Protein AF-A0A9D5WXV2-F1 (afdb_monomer)

Secondary structure (DSSP, 8-state):
----EEEHHHHHHHHHHHHHHHHS-HHHHHHHHHHHHHHH---GGGTPPTT----HHHHHHHHHTTSSEEE-HHHHHHHHHHHHHHHHHHHHHHHHHHHHTTSS--HHHHHHHHHTT-

Radius of gyration: 20.58 Å; Cα contacts (8 Å, |Δi|>4): 88; chains: 1; bounding box: 57×35×45 Å

Sequence (118 aa):
MGRNKFSESEIKAIAKLLRLKNAGNRYRQKLVRHDLRVNYEFNISDFNQPGKAFGEEELHEAIRRGAIVILDEQTIADMKAKRARDKERDKARQDAEAIAGGEATDWRKAMEEWEAQS

Solvent-accessible surface area (backbone atoms only — not comparable to full-atom values): 6666 Å² total; per-residue (Å²): 122,67,66,43,73,41,24,66,69,55,49,56,52,50,35,54,45,29,48,50,31,71,77,37,56,77,67,50,31,52,51,43,54,47,49,34,37,72,78,66,41,38,54,66,78,68,75,47,56,89,98,55,82,75,37,42,70,50,50,54,50,33,37,76,72,59,70,34,43,77,48,57,62,64,64,46,51,54,52,50,53,49,50,51,53,53,50,52,52,54,48,53,49,50,54,51,50,29,35,74,70,68,78,36,81,57,62,67,60,57,49,52,57,52,62,74,71,106

Mean predicted aligned error: 7.06 Å

Organism: NCBI:txid28133

pLDDT: mean 90.41, std 7.94, range [54.94, 97.69]

Foldseek 3Di:
DWDQEEAPVVLVVLQVLLVQLVVDDPVSVVVSQVCCCPVPVDHCVQQDDPPDRDHNVSSVVCVVVVSHHHDHPVVVVVVVVVVVVVVVVVVVVVQVVCCVVVVDPPVVVVVVVVVVVD

Structure (mmCIF, N/CA/C/O backbone):
data_AF-A0A9D5WXV2-F1
#
_entry.id   AF-A0A9D5WXV2-F1
#
loop_
_atom_site.group_PDB
_atom_site.id
_atom_site.type_symbol
_atom_site.label_atom_id
_atom_site.label_alt_id
_atom_site.label_comp_id
_atom_site.label_asym_id
_atom_site.label_entity_id
_atom_site.label_seq_id
_atom_site.pdbx_PDB_ins_code
_atom_site.Cartn_x
_atom_site.Cartn_y
_atom_site.Cartn_z
_atom_site.occupancy
_atom_site.B_iso_or_equiv
_atom_site.auth_seq_id
_atom_site.auth_comp_id
_atom_site.auth_asym_id
_atom_site.auth_atom_id
_atom_site.pdbx_PDB_model_num
ATOM 1 N N . MET A 1 1 ? -8.971 -5.007 -8.606 1.00 63.34 1 MET A N 1
ATOM 2 C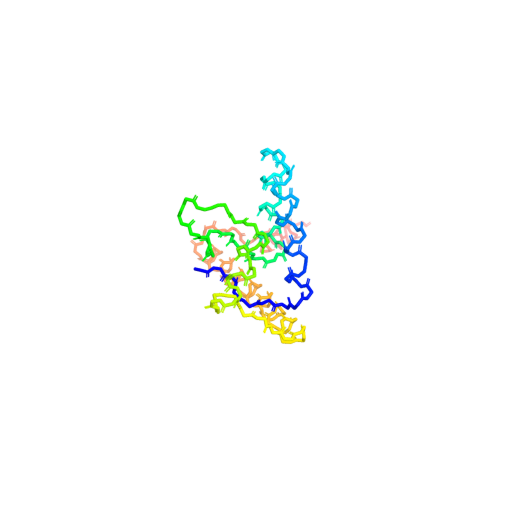 CA . MET A 1 1 ? -8.848 -5.040 -7.138 1.00 63.34 1 MET A CA 1
ATOM 3 C C . MET A 1 1 ? -7.390 -5.333 -6.824 1.00 63.34 1 MET A C 1
ATOM 5 O O . MET A 1 1 ? -6.851 -6.274 -7.397 1.00 63.34 1 MET A O 1
ATOM 9 N N . GLY A 1 2 ? -6.731 -4.466 -6.060 1.00 76.56 2 GLY A N 1
ATOM 10 C CA . GLY A 1 2 ? -5.335 -4.596 -5.658 1.00 76.56 2 GLY A CA 1
ATOM 11 C C . GLY A 1 2 ? -5.102 -5.744 -4.678 1.00 76.56 2 GLY A C 1
ATOM 12 O O . GLY A 1 2 ? -5.927 -6.647 -4.524 1.00 76.56 2 GLY A O 1
ATOM 13 N N . ARG A 1 3 ? -3.947 -5.722 -4.011 1.00 91.25 3 ARG A N 1
ATOM 14 C CA . ARG A 1 3 ? -3.568 -6.735 -3.026 1.00 91.25 3 ARG A CA 1
ATOM 15 C C . ARG A 1 3 ? -4.596 -6.776 -1.890 1.00 91.25 3 ARG A C 1
ATOM 17 O O . ARG A 1 3 ? -4.896 -5.749 -1.294 1.00 91.25 3 ARG A O 1
ATOM 24 N N . ASN A 1 4 ? -5.111 -7.967 -1.579 1.00 95.56 4 ASN A N 1
ATOM 25 C CA . ASN A 1 4 ? -6.109 -8.179 -0.522 1.00 95.56 4 ASN A CA 1
ATOM 26 C C . ASN A 1 4 ? -5.644 -9.112 0.610 1.00 95.56 4 ASN A C 1
ATOM 28 O O . ASN A 1 4 ? -6.411 -9.382 1.530 1.00 95.56 4 ASN A O 1
ATOM 32 N N . LYS A 1 5 ? -4.405 -9.609 0.537 1.00 96.62 5 LYS A N 1
ATOM 33 C CA . LYS A 1 5 ? -3.788 -10.499 1.528 1.00 96.62 5 LYS A CA 1
ATOM 34 C C . LYS A 1 5 ? -2.632 -9.785 2.208 1.00 96.62 5 LYS A C 1
ATOM 36 O O . LYS A 1 5 ? -1.692 -9.376 1.520 1.00 96.62 5 LYS A O 1
ATOM 41 N N . PHE A 1 6 ? -2.693 -9.670 3.526 1.00 97.31 6 PHE A N 1
ATOM 42 C CA . PHE A 1 6 ? -1.719 -8.935 4.333 1.00 97.31 6 PHE A CA 1
ATOM 43 C C . PHE A 1 6 ? -1.331 -9.737 5.560 1.00 97.31 6 PHE A C 1
ATOM 45 O O . PHE A 1 6 ? -2.066 -10.634 5.964 1.00 97.31 6 PHE A O 1
ATOM 52 N N . SER A 1 7 ? -0.196 -9.404 6.156 1.00 97.69 7 SER A N 1
ATOM 53 C CA . SER A 1 7 ? 0.137 -9.925 7.474 1.00 97.69 7 SER A CA 1
ATOM 54 C C . SER A 1 7 ? -0.414 -9.035 8.584 1.00 97.69 7 SER A C 1
ATOM 56 O O . SER A 1 7 ? -0.797 -7.883 8.362 1.00 97.69 7 SER A O 1
ATOM 58 N N . GLU A 1 8 ? -0.452 -9.562 9.805 1.00 97.12 8 GLU A N 1
ATOM 59 C CA . GLU A 1 8 ? -0.913 -8.817 10.978 1.00 97.12 8 GLU A CA 1
ATOM 60 C C . GLU A 1 8 ? -0.060 -7.558 11.223 1.00 97.12 8 GLU A C 1
ATOM 62 O O . GLU A 1 8 ? -0.587 -6.495 11.566 1.00 97.12 8 GLU A O 1
ATOM 67 N N . SER A 1 9 ? 1.260 -7.638 11.013 1.00 97.19 9 SER A N 1
ATOM 68 C CA . SER A 1 9 ? 2.146 -6.475 11.139 1.00 97.19 9 S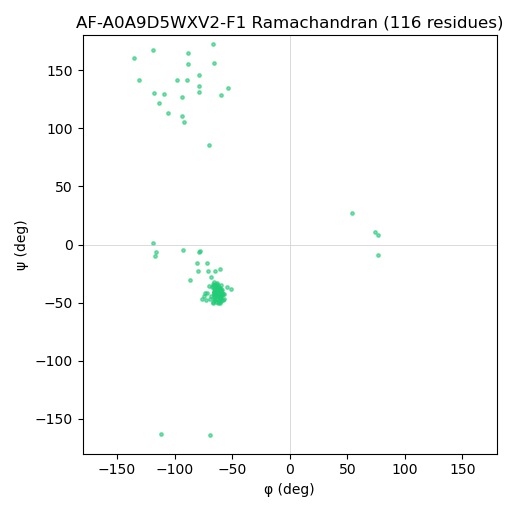ER A CA 1
ATOM 69 C C . SER A 1 9 ? 1.855 -5.402 10.085 1.00 97.19 9 SER A C 1
ATOM 71 O O . SER A 1 9 ? 1.796 -4.213 10.419 1.00 97.19 9 SER A O 1
ATOM 73 N N . GLU A 1 10 ? 1.590 -5.799 8.838 1.00 97.00 10 GLU A N 1
ATOM 74 C CA . GLU A 1 10 ? 1.196 -4.871 7.777 1.00 97.00 10 GLU A CA 1
ATOM 75 C C . GLU A 1 10 ? -0.148 -4.205 8.088 1.00 97.00 10 GLU A C 1
ATOM 77 O O . GLU A 1 10 ? -0.261 -2.987 7.951 1.00 97.00 10 GLU A O 1
ATOM 82 N N . ILE A 1 11 ? -1.144 -4.953 8.575 1.00 97.69 11 ILE A N 1
ATOM 83 C CA . ILE A 1 11 ? -2.439 -4.385 8.981 1.00 97.69 11 ILE A CA 1
ATOM 84 C C . ILE A 1 11 ? -2.263 -3.329 10.075 1.00 97.69 11 ILE A C 1
ATOM 86 O O . ILE A 1 11 ? -2.826 -2.238 9.964 1.00 97.69 11 ILE A O 1
ATOM 90 N N . LYS A 1 12 ? -1.426 -3.586 11.087 1.00 97.62 12 LYS A N 1
ATOM 91 C CA . LYS A 1 12 ? -1.119 -2.604 12.143 1.00 97.62 12 LYS A CA 1
ATOM 92 C C . LYS A 1 12 ? -0.466 -1.336 11.585 1.00 97.62 12 LYS A C 1
ATOM 94 O O . LYS A 1 12 ? -0.810 -0.224 11.998 1.00 97.62 12 LYS A O 1
ATOM 99 N N . ALA A 1 13 ? 0.454 -1.476 10.632 1.00 97.69 13 ALA A N 1
ATOM 100 C CA . ALA A 1 13 ? 1.101 -0.334 9.990 1.00 97.69 13 ALA A CA 1
ATOM 101 C C . ALA A 1 13 ? 0.120 0.472 9.118 1.00 97.69 13 ALA A C 1
ATOM 103 O O . ALA A 1 13 ? 0.072 1.703 9.212 1.00 97.69 13 ALA A O 1
ATOM 104 N N . ILE A 1 14 ? -0.714 -0.212 8.329 1.00 97.19 14 ILE A N 1
ATOM 105 C CA . ILE A 1 14 ? -1.770 0.389 7.505 1.00 97.19 14 ILE A CA 1
ATOM 106 C C . ILE A 1 14 ? -2.773 1.137 8.393 1.00 97.19 14 ILE A C 1
ATOM 108 O O . ILE A 1 14 ? -3.104 2.285 8.098 1.00 97.19 14 ILE A O 1
ATOM 112 N N . ALA A 1 15 ? -3.205 0.549 9.510 1.00 97.44 15 ALA A N 1
ATOM 113 C CA . ALA A 1 15 ? -4.101 1.191 10.471 1.00 97.44 15 ALA A CA 1
ATOM 114 C C . ALA A 1 15 ? -3.520 2.515 10.999 1.00 97.44 15 ALA A C 1
ATOM 116 O O . ALA A 1 15 ? -4.186 3.556 10.970 1.00 97.44 15 ALA A O 1
ATOM 117 N N . LYS A 1 16 ? -2.236 2.519 11.388 1.00 96.94 16 LYS A N 1
ATOM 118 C CA . LYS A 1 16 ? -1.530 3.734 11.827 1.00 96.94 16 LYS A CA 1
ATOM 119 C C . LYS A 1 16 ? -1.489 4.801 10.730 1.00 96.94 16 LYS A C 1
ATOM 121 O O . LYS A 1 16 ? -1.750 5.973 11.007 1.00 96.94 16 LYS A O 1
ATOM 126 N N . LEU A 1 17 ? -1.205 4.411 9.489 1.00 96.69 17 LEU A N 1
ATOM 127 C CA . LEU A 1 17 ? -1.229 5.324 8.347 1.00 96.69 17 LEU A CA 1
ATOM 128 C C . LEU A 1 17 ? -2.633 5.897 8.118 1.00 96.69 17 LEU A C 1
ATOM 130 O O . LEU A 1 17 ? -2.781 7.104 7.948 1.00 96.69 17 LEU A O 1
ATOM 134 N N . LEU A 1 18 ? -3.688 5.085 8.189 1.00 96.31 18 LEU A N 1
ATOM 135 C CA . LEU A 1 18 ? -5.065 5.556 8.008 1.00 96.31 18 LEU A CA 1
ATOM 136 C C . LEU A 1 18 ? -5.498 6.560 9.087 1.00 96.31 18 LEU A C 1
ATOM 138 O O . LEU A 1 18 ? -6.167 7.544 8.755 1.00 96.31 18 LEU A O 1
ATOM 142 N N . ARG A 1 19 ? -5.055 6.385 10.340 1.00 95.25 19 ARG A N 1
ATOM 143 C CA . ARG A 1 19 ? -5.228 7.392 11.405 1.00 95.25 19 ARG A CA 1
ATOM 144 C C . ARG A 1 19 ? -4.549 8.715 11.044 1.00 95.25 19 ARG A C 1
ATOM 146 O O . ARG A 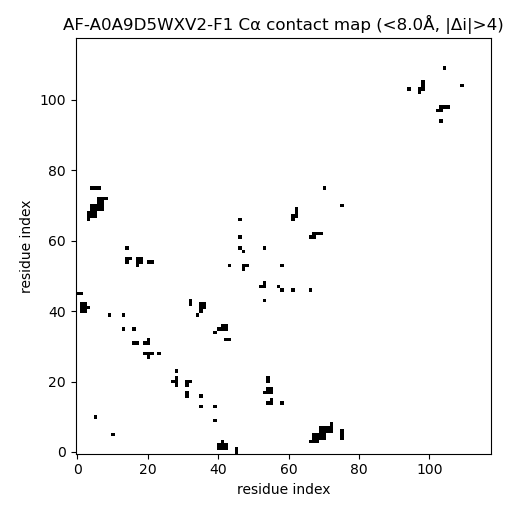1 19 ? -5.184 9.768 11.092 1.00 95.25 19 ARG A O 1
ATOM 153 N N . LEU A 1 20 ? -3.286 8.663 10.609 1.00 94.75 20 LEU A N 1
ATOM 154 C CA . LEU A 1 20 ? -2.529 9.848 10.180 1.00 94.75 20 LEU A CA 1
ATOM 155 C C . LEU A 1 20 ? -3.171 10.538 8.971 1.00 94.75 20 LEU A C 1
ATOM 157 O O . LEU A 1 20 ? -3.210 11.767 8.909 1.00 94.75 20 LEU A O 1
ATOM 161 N N . LYS A 1 21 ? -3.724 9.760 8.033 1.00 94.62 21 LYS A N 1
ATOM 162 C CA . LYS A 1 21 ? -4.493 10.272 6.895 1.00 94.62 21 LYS A CA 1
ATOM 163 C C . LYS A 1 21 ? -5.677 11.109 7.377 1.00 94.62 21 LYS A C 1
ATOM 165 O O . LYS A 1 21 ? -5.897 12.195 6.857 1.00 94.62 21 LYS A O 1
ATOM 170 N N . ASN A 1 22 ? -6.441 10.601 8.344 1.00 91.44 22 ASN A N 1
ATOM 171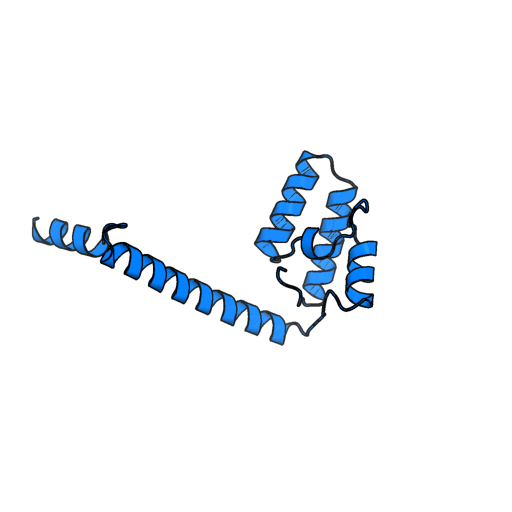 C CA . ASN A 1 22 ? -7.642 11.271 8.845 1.00 91.44 22 ASN A CA 1
ATOM 172 C C . ASN A 1 22 ? -7.321 12.536 9.649 1.00 91.44 22 ASN A C 1
ATOM 174 O O . ASN A 1 22 ? -8.047 13.516 9.534 1.00 91.44 22 ASN A O 1
ATOM 178 N N . ALA A 1 23 ? -6.222 12.540 10.407 1.00 92.38 23 ALA A N 1
ATOM 179 C CA . ALA A 1 23 ? -5.784 13.704 11.182 1.00 92.38 23 ALA A CA 1
ATOM 180 C C . ALA A 1 23 ? -5.026 14.760 10.347 1.00 92.38 23 ALA A C 1
ATOM 182 O O . ALA A 1 23 ? -4.794 15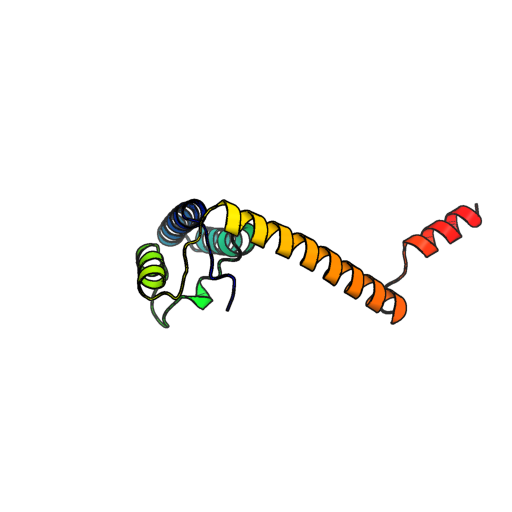.879 10.802 1.00 92.38 23 ALA A O 1
ATOM 183 N N . GLY A 1 24 ? -4.570 14.403 9.144 1.00 91.81 24 GLY A N 1
ATOM 184 C CA . GLY A 1 24 ? -3.721 15.244 8.307 1.00 91.81 24 GLY A CA 1
ATOM 185 C C . GLY A 1 24 ? -4.482 16.194 7.378 1.00 91.81 24 GLY A C 1
ATOM 186 O O . GLY A 1 24 ? -5.597 15.924 6.930 1.00 91.81 24 GLY A O 1
ATOM 187 N N . ASN A 1 25 ? -3.811 17.284 6.996 1.00 94.94 25 ASN A N 1
ATOM 188 C CA . ASN A 1 25 ? -4.269 18.177 5.931 1.00 94.94 25 ASN A CA 1
ATOM 189 C C . ASN A 1 25 ? -4.240 17.490 4.548 1.00 94.94 25 ASN A C 1
ATOM 191 O O . ASN A 1 25 ? -3.704 16.392 4.377 1.00 94.94 25 ASN A O 1
ATOM 195 N N . ARG A 1 26 ? -4.777 18.160 3.521 1.00 94.44 26 ARG A N 1
ATOM 196 C CA . ARG A 1 26 ? -4.884 17.600 2.161 1.00 94.44 26 ARG A CA 1
ATOM 197 C C . ARG A 1 26 ? -3.549 17.107 1.591 1.00 94.44 26 ARG A C 1
ATOM 199 O O . ARG A 1 26 ? -3.534 16.097 0.892 1.00 94.44 26 ARG A O 1
ATOM 206 N N . TYR A 1 27 ? -2.447 17.798 1.875 1.00 95.19 27 TYR A N 1
ATOM 207 C CA . TYR A 1 27 ? -1.116 17.388 1.431 1.00 95.19 27 TYR A CA 1
ATOM 208 C C . TYR A 1 27 ? -0.675 16.088 2.114 1.00 95.19 27 TYR A C 1
ATOM 210 O O . TYR A 1 27 ? -0.358 15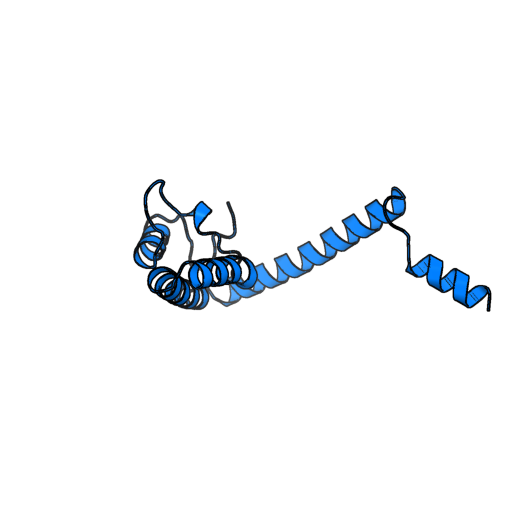.114 1.433 1.00 95.19 27 TYR A O 1
ATOM 218 N N . ARG A 1 28 ? -0.771 16.018 3.448 1.00 93.56 28 ARG A N 1
ATOM 219 C CA . ARG A 1 28 ? -0.468 14.799 4.217 1.00 93.56 28 ARG A CA 1
ATOM 220 C C . ARG A 1 28 ? -1.337 13.619 3.789 1.00 93.56 28 ARG A C 1
ATOM 222 O O . ARG A 1 28 ? -0.836 12.513 3.648 1.00 93.56 28 ARG A O 1
ATOM 229 N N . GLN A 1 29 ? -2.616 13.852 3.495 1.00 94.31 29 GLN A N 1
ATOM 230 C CA . GLN A 1 29 ? -3.504 12.818 2.959 1.00 94.31 29 GLN A CA 1
ATOM 231 C C . GLN A 1 29 ? -3.006 12.242 1.629 1.00 94.31 29 GLN A C 1
ATOM 233 O O . GLN A 1 29 ? -3.120 11.036 1.415 1.00 94.31 29 GLN A O 1
ATOM 238 N N . LYS A 1 30 ? -2.479 13.082 0.725 1.00 95.12 30 LYS A N 1
ATOM 239 C CA . LYS A 1 30 ? -1.911 12.623 -0.552 1.00 95.12 30 LYS A CA 1
ATOM 240 C C . LYS A 1 30 ? -0.661 11.772 -0.324 1.00 95.12 30 LYS A C 1
ATOM 242 O O . LYS A 1 30 ? -0.578 10.701 -0.916 1.00 95.12 30 LYS A O 1
ATOM 247 N N . LEU A 1 31 ? 0.242 12.211 0.556 1.00 96.19 31 LEU A N 1
ATOM 248 C CA . LEU A 1 31 ? 1.453 11.460 0.904 1.00 96.19 31 LEU A CA 1
ATOM 249 C C . LEU A 1 31 ? 1.119 10.100 1.516 1.00 96.19 31 LEU A C 1
ATOM 251 O O . LEU A 1 31 ? 1.549 9.076 1.009 1.00 96.19 31 LEU A O 1
ATOM 255 N N . VAL A 1 32 ? 0.238 10.065 2.515 1.00 96.19 32 VAL A N 1
ATOM 256 C CA . VAL A 1 32 ? -0.154 8.800 3.148 1.00 96.19 32 VAL A CA 1
ATOM 257 C C . VAL A 1 32 ? -0.825 7.849 2.149 1.00 96.19 32 VAL A C 1
ATOM 259 O O . VAL A 1 32 ? -0.589 6.645 2.178 1.00 96.19 32 VAL A O 1
ATOM 262 N N . ARG A 1 33 ? -1.651 8.362 1.224 1.00 95.38 33 ARG A N 1
ATOM 263 C CA . ARG A 1 33 ? -2.230 7.535 0.148 1.00 95.38 33 ARG A CA 1
ATOM 264 C C . ARG A 1 33 ? -1.167 6.990 -0.803 1.00 95.38 33 ARG A C 1
ATOM 266 O O . ARG A 1 33 ? -1.355 5.897 -1.327 1.00 95.38 33 ARG 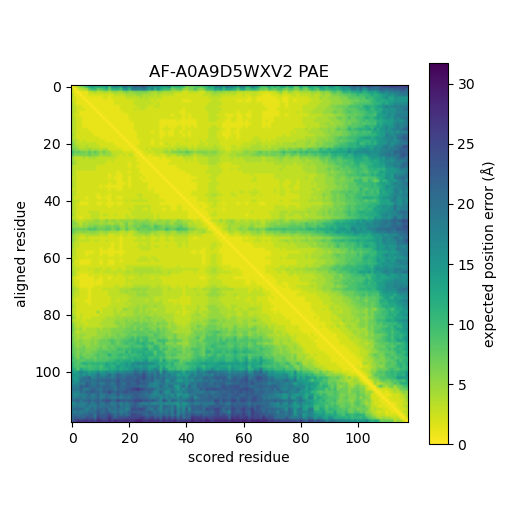A O 1
ATOM 273 N N . HIS A 1 34 ? -0.104 7.746 -1.055 1.00 96.69 34 HIS A N 1
ATOM 274 C CA . HIS A 1 34 ? 1.033 7.279 -1.837 1.00 96.69 34 HIS A CA 1
ATOM 275 C C . HIS A 1 34 ? 1.780 6.165 -1.093 1.00 96.69 34 HIS A C 1
ATOM 277 O O . HIS A 1 34 ? 1.936 5.088 -1.658 1.00 96.69 34 HIS A O 1
ATOM 283 N N . ASP A 1 35 ? 2.109 6.360 0.186 1.00 96.25 35 ASP A N 1
ATOM 284 C CA . ASP A 1 35 ? 2.812 5.362 1.004 1.00 96.25 35 ASP A CA 1
ATOM 285 C C . ASP A 1 35 ? 2.036 4.045 1.109 1.00 96.25 35 ASP A C 1
ATOM 287 O O . ASP A 1 35 ? 2.615 2.967 0.975 1.00 96.25 35 ASP A O 1
ATOM 291 N N . LEU A 1 36 ? 0.712 4.118 1.290 1.00 95.81 36 LEU A N 1
ATOM 292 C CA . LEU A 1 36 ? -0.162 2.941 1.294 1.00 95.81 36 LEU A CA 1
ATOM 293 C C . LEU A 1 36 ? -0.059 2.147 -0.016 1.00 95.81 36 LEU A C 1
ATOM 295 O O . LEU A 1 36 ? 0.029 0.921 0.003 1.00 95.81 36 LEU A O 1
ATOM 299 N N . ARG A 1 37 ? -0.027 2.839 -1.157 1.00 95.06 37 ARG A N 1
ATOM 300 C CA . ARG A 1 37 ? 0.046 2.200 -2.476 1.00 95.06 37 ARG A CA 1
ATOM 301 C C . ARG A 1 37 ? 1.431 1.643 -2.774 1.00 95.06 37 ARG A C 1
ATOM 303 O O . ARG A 1 37 ? 1.521 0.535 -3.282 1.00 95.06 37 ARG A O 1
ATOM 310 N N . VAL A 1 38 ? 2.488 2.396 -2.484 1.00 93.38 38 VAL A N 1
ATOM 311 C CA . VAL A 1 38 ? 3.857 2.016 -2.857 1.00 93.38 38 VAL A CA 1
ATOM 312 C C . VAL A 1 38 ? 4.404 0.934 -1.937 1.00 93.38 38 VAL A C 1
ATOM 314 O O . VAL A 1 38 ? 4.939 -0.058 -2.421 1.00 93.38 38 VAL A O 1
ATOM 317 N N . ASN A 1 39 ? 4.239 1.092 -0.624 1.00 93.94 39 ASN A N 1
ATOM 318 C CA . ASN A 1 39 ? 4.890 0.203 0.340 1.00 93.94 39 ASN A CA 1
ATOM 319 C C . ASN A 1 39 ? 4.069 -1.057 0.624 1.00 93.94 39 ASN A C 1
ATOM 321 O O . ASN A 1 39 ? 4.635 -2.110 0.917 1.00 93.94 39 ASN A O 1
ATOM 325 N N . TYR A 1 40 ? 2.740 -0.955 0.540 1.00 94.44 40 TYR A N 1
ATOM 326 C CA . TYR A 1 40 ? 1.839 -2.047 0.913 1.00 94.44 40 TYR A CA 1
ATOM 327 C C . TYR A 1 40 ? 1.011 -2.583 -0.255 1.00 94.44 40 TYR A C 1
ATOM 329 O O . TYR A 1 40 ? 0.313 -3.576 -0.073 1.00 94.44 40 TYR A O 1
ATOM 337 N N . GLU A 1 41 ? 1.065 -1.965 -1.441 1.00 93.62 41 GLU A N 1
ATOM 338 C CA . GLU A 1 41 ? 0.128 -2.246 -2.544 1.00 93.62 41 GLU A CA 1
ATOM 339 C C . GLU A 1 41 ? -1.347 -2.103 -2.108 1.00 93.62 41 GLU A C 1
ATOM 341 O O . GLU A 1 41 ? -2.249 -2.724 -2.672 1.00 93.62 41 GLU A O 1
ATOM 346 N N . PHE A 1 42 ? -1.604 -1.266 -1.093 1.00 95.38 42 PHE A N 1
ATOM 347 C CA . PHE A 1 42 ? -2.922 -1.056 -0.506 1.00 95.38 42 PHE A CA 1
ATOM 348 C C . PHE A 1 42 ? -3.613 0.139 -1.162 1.00 95.38 42 PHE A C 1
ATOM 350 O O . PHE A 1 42 ? -3.237 1.299 -0.959 1.00 95.38 42 PHE A O 1
ATOM 357 N N . ASN A 1 43 ? -4.669 -0.124 -1.930 1.00 94.56 43 ASN A N 1
ATOM 358 C CA . ASN A 1 43 ? -5.477 0.929 -2.523 1.00 94.56 43 ASN A CA 1
ATOM 359 C C . ASN A 1 43 ? -6.821 1.055 -1.803 1.00 94.56 43 ASN A C 1
ATOM 361 O O . ASN A 1 43 ? -7.688 0.196 -1.903 1.00 94.56 43 ASN A O 1
ATOM 365 N N . ILE A 1 44 ? -7.014 2.185 -1.121 1.00 93.31 44 ILE A N 1
ATOM 366 C CA . ILE A 1 44 ? -8.245 2.491 -0.381 1.00 93.31 44 ILE A CA 1
ATOM 367 C C . ILE A 1 44 ? -9.504 2.303 -1.242 1.00 93.31 44 ILE A C 1
ATOM 369 O O . ILE A 1 44 ? -10.516 1.840 -0.731 1.00 93.31 44 ILE A O 1
ATOM 373 N N . SER A 1 45 ? -9.467 2.654 -2.534 1.00 91.12 45 SER A N 1
ATOM 374 C CA . SER A 1 45 ? -10.652 2.557 -3.397 1.00 91.12 45 SER A CA 1
ATOM 375 C C . SER A 1 45 ? -11.144 1.127 -3.607 1.00 91.12 45 SER A C 1
ATOM 377 O O . SER A 1 45 ? -12.315 0.957 -3.915 1.00 91.12 45 SER A O 1
ATOM 379 N N . ASP A 1 46 ? -10.283 0.121 -3.438 1.00 92.69 46 ASP A N 1
ATOM 380 C CA . ASP A 1 46 ? -10.674 -1.284 -3.590 1.00 92.69 46 ASP A CA 1
ATOM 381 C C . ASP A 1 46 ? -11.571 -1.771 -2.443 1.00 92.69 46 ASP A C 1
ATOM 383 O O . ASP A 1 46 ? -12.320 -2.729 -2.615 1.00 92.69 46 ASP A O 1
ATOM 387 N N . PHE A 1 47 ? -11.509 -1.105 -1.286 1.00 92.50 47 PHE A N 1
ATOM 388 C CA . PHE A 1 47 ? -12.214 -1.503 -0.062 1.00 92.50 47 PHE A CA 1
ATOM 389 C C . PHE A 1 47 ? -13.241 -0.465 0.405 1.00 92.50 47 PHE A C 1
ATOM 391 O O . PHE A 1 47 ? -14.013 -0.722 1.329 1.00 92.50 47 PHE A O 1
ATOM 398 N N . ASN A 1 48 ? -13.238 0.727 -0.194 1.00 90.75 48 ASN A N 1
ATOM 399 C CA . ASN A 1 48 ? -14.085 1.824 0.243 1.00 90.75 48 ASN A CA 1
ATOM 400 C C . ASN A 1 48 ? -15.527 1.688 -0.246 1.00 90.75 48 ASN A C 1
ATOM 402 O O . ASN A 1 48 ? -15.785 1.286 -1.377 1.00 90.75 48 ASN A O 1
ATOM 406 N N . GLN A 1 49 ? -16.461 2.138 0.587 1.00 85.88 49 GLN A N 1
ATOM 407 C CA . GLN A 1 49 ? -17.852 2.326 0.190 1.00 85.88 49 GLN A CA 1
ATOM 408 C C . GLN A 1 49 ? -18.053 3.742 -0.372 1.00 85.88 49 GLN A C 1
ATOM 410 O O . GLN A 1 49 ? -17.472 4.697 0.159 1.00 85.88 49 GLN A O 1
ATOM 415 N N . PRO A 1 50 ? -18.869 3.918 -1.428 1.00 86.56 50 PRO A N 1
ATOM 416 C CA . PRO A 1 50 ? -19.197 5.239 -1.956 1.00 86.56 50 PRO A CA 1
ATOM 417 C C . PRO A 1 50 ? -19.733 6.168 -0.859 1.00 86.56 50 PRO A C 1
ATOM 419 O O . PRO A 1 50 ? -20.553 5.765 -0.042 1.00 86.56 50 PRO A O 1
ATOM 422 N N . GLY A 1 51 ? -19.244 7.408 -0.816 1.00 85.00 51 GLY A N 1
ATOM 423 C CA . GLY A 1 51 ? -19.671 8.407 0.172 1.00 85.00 51 GLY A CA 1
ATOM 424 C C . GLY A 1 51 ? -19.098 8.237 1.587 1.00 85.00 51 GLY A C 1
ATOM 425 O O . GLY A 1 51 ? -19.222 9.164 2.383 1.00 85.00 51 GLY A O 1
ATOM 426 N N . LYS A 1 52 ? -18.417 7.124 1.903 1.00 87.56 52 LYS A N 1
ATOM 427 C CA . LYS A 1 52 ? -17.762 6.917 3.205 1.00 87.56 52 LYS A CA 1
ATOM 428 C C . LYS A 1 52 ? -16.270 7.245 3.126 1.00 87.56 52 LYS A C 1
ATOM 430 O O . LYS A 1 52 ? -15.600 6.979 2.124 1.00 87.56 52 LYS A O 1
ATOM 435 N N . ALA A 1 53 ? -15.735 7.850 4.185 1.00 88.94 53 ALA A N 1
ATOM 436 C CA . ALA A 1 53 ? -14.295 7.994 4.349 1.00 88.94 53 ALA A CA 1
ATOM 437 C C . ALA A 1 53 ? -13.709 6.667 4.843 1.00 88.94 53 ALA A C 1
ATOM 439 O O . ALA A 1 53 ? -14.248 6.058 5.754 1.00 88.94 53 ALA A O 1
ATOM 440 N N . PHE A 1 54 ? -12.584 6.246 4.269 1.00 93.94 54 PHE A N 1
ATOM 441 C CA . PHE A 1 54 ? -11.916 5.015 4.687 1.00 93.94 54 PHE A CA 1
ATOM 442 C C . PHE A 1 54 ? -10.863 5.298 5.761 1.00 93.94 54 PHE A C 1
ATOM 444 O O . PHE A 1 54 ? -9.809 5.872 5.452 1.00 93.94 54 PHE A O 1
ATOM 451 N N . GLY A 1 55 ? -11.156 4.951 7.009 1.00 94.31 55 GLY A N 1
ATOM 452 C CA . GLY A 1 55 ? -10.258 5.017 8.154 1.00 94.31 55 GLY A CA 1
ATOM 453 C C . GLY A 1 55 ? -9.869 3.634 8.671 1.00 94.31 55 GLY A C 1
ATOM 454 O O . GLY A 1 55 ? -9.992 2.624 7.985 1.00 94.31 55 GLY A O 1
ATOM 455 N N . GLU A 1 56 ? -9.358 3.602 9.897 1.00 95.69 56 GLU A N 1
ATOM 456 C CA . GLU A 1 56 ? -9.018 2.350 10.576 1.00 95.69 56 GLU A CA 1
ATOM 457 C C . GLU A 1 56 ? -10.254 1.488 10.875 1.00 95.69 56 GLU A C 1
ATOM 459 O O . GLU A 1 56 ? -10.201 0.268 10.745 1.00 95.69 56 GLU A O 1
ATOM 464 N N . GLU A 1 57 ? -11.376 2.102 11.247 1.00 94.56 57 GLU A N 1
ATOM 465 C CA . GLU A 1 57 ? -12.602 1.354 11.519 1.00 94.56 57 GLU A CA 1
ATOM 466 C C . GLU A 1 57 ? -13.093 0.627 10.260 1.00 94.56 57 GLU A C 1
ATOM 468 O O . GLU A 1 57 ? -13.385 -0.569 10.310 1.00 94.56 57 GLU A O 1
ATOM 473 N N . GLU A 1 58 ? -13.072 1.308 9.109 1.00 95.75 58 GLU A N 1
ATOM 474 C CA . GLU A 1 58 ? -13.383 0.710 7.808 1.00 95.75 58 GLU A CA 1
ATOM 475 C C . GLU A 1 58 ? -12.387 -0.383 7.410 1.00 95.75 58 GLU A C 1
ATOM 477 O O . GLU A 1 58 ? -12.784 -1.359 6.776 1.00 95.75 58 GLU A O 1
ATOM 482 N N . LEU A 1 59 ? -11.110 -0.264 7.793 1.00 96.56 59 LEU A N 1
ATOM 483 C CA . LEU A 1 59 ? -10.119 -1.320 7.575 1.00 96.56 59 LEU A CA 1
ATOM 484 C C . LEU A 1 59 ? -10.509 -2.598 8.328 1.00 96.56 59 LEU A C 1
ATOM 486 O O . LEU A 1 59 ? -10.564 -3.673 7.730 1.00 96.56 59 LEU A O 1
ATOM 490 N N . HIS A 1 60 ? -10.819 -2.492 9.622 1.00 96.38 60 HIS A N 1
ATOM 491 C CA . HIS A 1 60 ? -11.247 -3.646 10.415 1.00 96.38 60 HIS A CA 1
ATOM 492 C C . HIS A 1 60 ? -12.602 -4.189 9.969 1.00 96.38 60 HIS A C 1
ATOM 494 O O . HIS A 1 60 ? -12.827 -5.396 9.996 1.00 96.38 60 HIS A O 1
ATOM 500 N N . GLU A 1 61 ? -13.503 -3.322 9.519 1.00 95.56 61 GLU A N 1
ATOM 501 C CA . GLU A 1 61 ? -14.762 -3.739 8.921 1.00 95.56 61 GLU A CA 1
ATOM 502 C C . GLU A 1 61 ? -14.546 -4.517 7.612 1.00 95.56 61 GLU A C 1
ATOM 504 O O . GLU A 1 61 ? -15.170 -5.560 7.416 1.00 95.56 61 GLU A O 1
ATOM 509 N N . ALA A 1 62 ? -13.628 -4.079 6.747 1.00 95.19 62 ALA A N 1
ATOM 510 C CA . ALA A 1 62 ? -13.265 -4.794 5.524 1.00 95.19 62 ALA A CA 1
ATOM 511 C C . ALA A 1 62 ? -12.642 -6.171 5.816 1.00 95.19 62 ALA A C 1
ATOM 513 O O . ALA A 1 62 ? -12.931 -7.132 5.101 1.00 95.19 62 ALA A O 1
ATOM 514 N N . ILE A 1 63 ? -11.857 -6.288 6.893 1.00 96.31 63 ILE A N 1
ATOM 515 C CA . ILE A 1 63 ? -11.351 -7.576 7.394 1.00 96.31 63 ILE A CA 1
ATOM 516 C C . ILE A 1 63 ? -12.511 -8.460 7.869 1.00 96.31 63 ILE A C 1
ATOM 518 O O . ILE A 1 63 ? -12.629 -9.600 7.429 1.00 96.31 63 ILE A O 1
ATOM 522 N N . ARG A 1 64 ? -13.421 -7.937 8.706 1.00 96.44 64 ARG A N 1
ATOM 523 C CA . ARG A 1 64 ? -14.585 -8.698 9.209 1.00 96.44 64 ARG A CA 1
ATOM 524 C C . ARG A 1 64 ? -15.501 -9.198 8.092 1.00 96.44 64 ARG A C 1
ATOM 526 O O . ARG A 1 64 ? -16.065 -10.278 8.203 1.00 96.44 64 ARG A O 1
ATOM 533 N N . ARG A 1 65 ? -15.644 -8.419 7.019 1.00 94.12 65 ARG A N 1
ATOM 534 C CA . ARG A 1 65 ? -16.423 -8.784 5.825 1.00 94.12 65 ARG A CA 1
ATOM 535 C C . ARG A 1 65 ? -15.682 -9.751 4.890 1.00 94.12 65 ARG A C 1
ATOM 537 O O . ARG A 1 65 ? -16.261 -10.175 3.897 1.00 94.12 65 ARG A O 1
ATOM 544 N N . GLY A 1 66 ? -14.413 -10.064 5.162 1.00 94.31 66 GLY A N 1
ATOM 545 C CA . GLY A 1 66 ? -13.584 -10.951 4.342 1.00 94.31 66 GLY A CA 1
ATOM 546 C C . GLY A 1 66 ? -13.040 -10.321 3.055 1.00 94.31 66 GLY A C 1
ATOM 547 O O . GLY A 1 66 ? -12.435 -11.020 2.246 1.00 94.31 66 GLY A O 1
ATOM 548 N N . ALA A 1 67 ? -13.212 -9.010 2.852 1.00 94.88 67 ALA A N 1
ATOM 549 C CA . ALA A 1 67 ? -12.620 -8.306 1.711 1.00 94.88 67 ALA A CA 1
ATOM 550 C C . ALA A 1 67 ? -11.088 -8.233 1.825 1.00 94.88 67 ALA A C 1
ATOM 552 O O . ALA A 1 67 ? -10.386 -8.182 0.814 1.00 94.88 67 ALA A O 1
ATOM 553 N N . ILE A 1 68 ? -10.583 -8.251 3.060 1.00 96.56 68 ILE A N 1
ATOM 554 C CA . ILE A 1 68 ? -9.165 -8.332 3.395 1.00 96.56 68 ILE A CA 1
ATOM 555 C C . ILE A 1 68 ? -8.925 -9.616 4.185 1.00 96.56 68 ILE A C 1
ATOM 557 O O . ILE A 1 68 ? -9.611 -9.878 5.171 1.00 96.56 68 ILE A O 1
ATOM 561 N N . VAL A 1 69 ? -7.927 -10.391 3.767 1.00 97.06 69 VAL A N 1
ATOM 562 C CA . VAL A 1 69 ? -7.527 -11.642 4.414 1.00 97.06 69 VAL A CA 1
ATOM 563 C C . VAL A 1 69 ? -6.186 -11.439 5.109 1.00 97.06 69 VAL A C 1
ATOM 565 O O . VAL A 1 69 ? -5.232 -10.956 4.492 1.00 97.06 69 VAL A O 1
ATOM 568 N N . ILE A 1 70 ? -6.112 -11.825 6.381 1.00 97.31 70 ILE A N 1
ATOM 569 C CA . ILE A 1 70 ? -4.863 -11.828 7.143 1.00 97.31 70 ILE A CA 1
ATOM 570 C C . ILE A 1 70 ? -4.236 -13.217 7.038 1.00 97.31 70 ILE A C 1
ATOM 572 O O . ILE A 1 70 ? -4.904 -14.215 7.302 1.00 97.31 70 ILE A O 1
ATOM 576 N N . LEU A 1 71 ? -2.974 -13.272 6.626 1.00 97.19 71 LEU A N 1
ATOM 577 C CA . LEU A 1 71 ? -2.165 -14.488 6.554 1.00 97.19 71 LEU A CA 1
ATOM 578 C C . LEU A 1 71 ? -0.949 -14.362 7.473 1.00 97.19 71 LEU A C 1
ATOM 580 O O . LEU A 1 71 ? -0.630 -13.275 7.960 1.00 97.19 71 LEU A O 1
ATOM 584 N N . ASP A 1 72 ? -0.268 -15.478 7.712 1.00 96.94 72 ASP A N 1
ATOM 585 C CA . ASP A 1 72 ? 0.975 -15.472 8.471 1.00 96.94 72 ASP A CA 1
ATOM 586 C C . ASP A 1 72 ? 2.095 -14.722 7.725 1.00 96.94 72 ASP A C 1
ATOM 588 O O . ASP A 1 72 ? 2.085 -14.564 6.499 1.00 96.94 72 ASP A O 1
ATOM 592 N N . GLU A 1 73 ? 3.072 -14.245 8.494 1.00 95.50 73 GLU A N 1
ATOM 593 C CA . GLU A 1 73 ? 4.174 -13.424 7.987 1.00 95.50 73 GLU A CA 1
ATOM 594 C C . GLU A 1 73 ? 5.015 -14.155 6.932 1.00 95.50 73 GLU A C 1
ATOM 596 O O . GLU A 1 73 ? 5.427 -13.537 5.947 1.00 95.50 73 GLU A O 1
ATOM 601 N N . GLN A 1 74 ? 5.241 -15.463 7.099 1.00 96.19 74 GLN A N 1
ATOM 602 C CA . GLN A 1 74 ? 6.081 -16.236 6.186 1.00 96.19 74 GLN A CA 1
ATOM 603 C C . GLN A 1 74 ? 5.401 -16.381 4.825 1.00 96.19 74 GLN A C 1
ATOM 605 O O . GLN A 1 74 ? 6.004 -16.067 3.799 1.00 96.19 74 GLN A O 1
ATOM 610 N N . THR A 1 75 ? 4.119 -16.747 4.812 1.00 96.31 75 THR A N 1
ATOM 611 C CA . THR A 1 75 ? 3.330 -16.834 3.579 1.00 96.31 75 THR A CA 1
ATOM 612 C C . THR A 1 75 ? 3.330 -15.503 2.829 1.00 96.31 75 THR A C 1
ATOM 614 O O . THR A 1 75 ? 3.504 -15.465 1.610 1.00 96.31 75 THR A O 1
ATOM 617 N N . ILE A 1 76 ? 3.172 -14.383 3.537 1.00 95.94 76 ILE A N 1
ATOM 618 C CA . ILE A 1 76 ? 3.208 -13.056 2.915 1.00 95.94 76 ILE A CA 1
ATOM 619 C C . ILE A 1 76 ? 4.595 -12.728 2.354 1.00 95.94 76 ILE A C 1
ATOM 621 O O . ILE A 1 76 ? 4.685 -12.211 1.234 1.00 95.94 76 ILE A O 1
ATOM 625 N N . ALA A 1 77 ? 5.668 -13.041 3.080 1.00 94.44 77 ALA A N 1
ATOM 626 C CA . ALA A 1 77 ? 7.034 -12.853 2.602 1.00 94.44 77 ALA A CA 1
ATOM 627 C C . ALA A 1 77 ? 7.297 -13.658 1.318 1.00 94.44 77 ALA A C 1
ATOM 629 O O . ALA A 1 77 ? 7.780 -13.097 0.330 1.00 94.44 77 ALA A O 1
ATOM 630 N N . ASP A 1 78 ? 6.882 -14.925 1.282 1.00 95.44 78 ASP A N 1
ATOM 631 C CA . ASP A 1 78 ? 7.031 -15.803 0.119 1.00 95.44 78 ASP A CA 1
ATOM 632 C C . ASP A 1 78 ? 6.233 -15.289 -1.087 1.00 95.44 78 ASP A C 1
ATOM 634 O O . ASP A 1 78 ? 6.727 -15.262 -2.221 1.00 95.44 78 ASP A O 1
ATOM 638 N N . MET A 1 79 ? 5.008 -14.806 -0.850 1.00 94.25 79 MET A N 1
ATOM 639 C CA . MET A 1 79 ? 4.187 -14.175 -1.884 1.00 94.25 79 MET A CA 1
ATOM 640 C C . MET A 1 79 ? 4.850 -12.917 -2.456 1.00 94.25 79 MET A C 1
ATOM 642 O O . MET A 1 79 ? 4.852 -12.731 -3.677 1.00 94.25 79 MET A O 1
ATOM 646 N N . LYS A 1 80 ? 5.437 -12.063 -1.608 1.00 91.38 80 LYS A N 1
ATOM 647 C CA . LYS A 1 80 ? 6.158 -10.853 -2.042 1.00 91.38 80 LYS A CA 1
ATOM 648 C C . LYS A 1 80 ? 7.415 -11.212 -2.833 1.00 91.38 80 LYS A C 1
ATOM 650 O O . LYS A 1 80 ? 7.635 -10.639 -3.897 1.00 91.38 80 LYS A O 1
ATOM 655 N N . ALA A 1 81 ? 8.182 -12.202 -2.382 1.00 93.19 81 ALA A N 1
ATOM 656 C CA . ALA A 1 81 ? 9.366 -12.688 -3.088 1.00 93.19 81 ALA A CA 1
ATOM 657 C C . ALA A 1 81 ? 9.014 -13.274 -4.463 1.00 93.19 81 ALA A C 1
ATOM 659 O O . ALA A 1 81 ? 9.693 -13.014 -5.458 1.00 93.19 81 ALA A O 1
ATOM 660 N N . LYS A 1 82 ? 7.919 -14.037 -4.561 1.00 92.94 82 LYS A N 1
ATOM 661 C CA . LYS A 1 82 ? 7.402 -14.503 -5.853 1.00 92.94 82 LYS A CA 1
ATOM 662 C C . LYS A 1 82 ? 7.015 -13.328 -6.753 1.00 92.94 82 LYS A C 1
ATOM 664 O O . LYS A 1 82 ? 7.426 -13.295 -7.907 1.00 92.94 82 LYS A O 1
ATOM 669 N N . ARG A 1 83 ? 6.282 -12.346 -6.223 1.00 88.88 83 ARG A N 1
ATOM 670 C CA . ARG A 1 83 ? 5.829 -11.182 -6.997 1.00 88.88 83 ARG A CA 1
ATOM 671 C C . ARG A 1 83 ? 6.985 -10.313 -7.493 1.00 88.88 83 ARG A C 1
ATOM 673 O O . ARG A 1 83 ? 6.914 -9.826 -8.616 1.00 88.88 83 ARG A O 1
ATOM 680 N N . ALA A 1 84 ? 8.049 -10.160 -6.705 1.00 89.31 84 ALA A N 1
ATOM 681 C CA . ALA A 1 84 ? 9.268 -9.473 -7.127 1.00 89.31 84 ALA A CA 1
ATOM 682 C C . ALA A 1 84 ? 9.927 -10.184 -8.321 1.00 89.31 84 ALA A C 1
ATOM 684 O O . ALA A 1 84 ? 10.156 -9.554 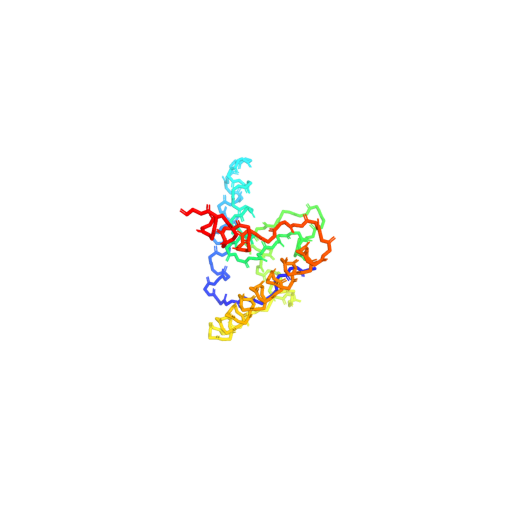-9.351 1.00 89.31 84 ALA A O 1
ATOM 685 N N . ARG A 1 85 ? 10.111 -11.508 -8.229 1.00 89.88 85 ARG A N 1
ATOM 686 C CA . ARG A 1 85 ? 10.665 -12.324 -9.324 1.00 89.88 85 ARG A CA 1
ATOM 687 C C . ARG A 1 85 ? 9.814 -12.267 -10.591 1.00 89.88 85 ARG A C 1
ATOM 689 O O . ARG A 1 85 ? 10.340 -12.109 -11.688 1.00 89.88 85 ARG A O 1
ATOM 696 N N . ASP A 1 86 ? 8.494 -12.385 -10.447 1.00 91.25 86 ASP A N 1
ATOM 697 C CA . ASP A 1 86 ? 7.573 -12.316 -11.584 1.00 91.25 86 ASP A CA 1
ATOM 698 C C . ASP A 1 86 ? 7.631 -10.936 -12.262 1.00 91.25 86 ASP A C 1
ATOM 700 O O . ASP A 1 86 ? 7.674 -10.861 -13.487 1.00 91.25 86 ASP A O 1
ATOM 704 N N . LYS A 1 87 ? 7.722 -9.852 -11.480 1.00 87.75 87 LYS A N 1
ATOM 705 C CA . LYS A 1 87 ? 7.843 -8.483 -11.999 1.00 87.75 87 LYS A CA 1
ATOM 706 C C . LYS A 1 87 ? 9.156 -8.253 -12.747 1.00 87.75 87 LYS A C 1
ATOM 708 O O . LYS A 1 87 ? 9.147 -7.595 -13.783 1.00 87.75 87 LYS A O 1
ATOM 713 N N . GLU A 1 88 ? 10.269 -8.780 -12.243 1.00 88.88 88 GLU A N 1
ATOM 714 C CA . GLU A 1 88 ? 11.563 -8.721 -12.934 1.00 88.88 88 GLU A CA 1
ATOM 715 C C . GLU A 1 88 ? 11.521 -9.482 -14.259 1.00 88.88 88 GLU A C 1
ATOM 717 O O . GLU A 1 88 ? 11.948 -8.951 -15.283 1.00 88.88 88 GLU A O 1
ATOM 722 N N . ARG A 1 89 ? 10.932 -10.685 -14.266 1.00 91.00 89 ARG A N 1
ATOM 723 C CA . ARG A 1 89 ? 10.752 -11.479 -15.488 1.00 91.00 89 ARG A CA 1
ATOM 724 C C . ARG A 1 89 ? 9.871 -10.760 -16.507 1.00 91.00 89 ARG A C 1
ATOM 726 O O . ARG A 1 89 ? 10.215 -10.722 -17.684 1.00 91.00 89 ARG A O 1
ATOM 733 N N . ASP A 1 90 ? 8.736 -10.217 -16.077 1.00 90.38 90 ASP A N 1
ATOM 734 C CA . ASP A 1 90 ? 7.809 -9.535 -16.981 1.00 90.38 90 ASP A CA 1
ATOM 735 C C . ASP A 1 90 ? 8.409 -8.235 -17.527 1.00 90.38 90 ASP A C 1
ATOM 737 O O . ASP A 1 90 ? 8.231 -7.949 -18.709 1.00 90.38 90 ASP A O 1
ATOM 741 N N . LYS A 1 91 ? 9.187 -7.500 -16.718 1.00 88.12 91 LYS A N 1
ATOM 742 C CA . LYS A 1 91 ? 9.948 -6.340 -17.193 1.00 88.12 91 LYS A CA 1
ATOM 743 C C . LYS A 1 91 ? 11.008 -6.747 -18.219 1.00 88.12 91 LYS A C 1
ATOM 745 O O . LYS A 1 91 ? 11.074 -6.142 -19.276 1.00 88.12 91 LYS A O 1
ATOM 750 N N . ALA A 1 92 ? 11.785 -7.798 -17.951 1.00 87.12 92 ALA A N 1
ATOM 751 C CA . ALA A 1 92 ? 12.787 -8.287 -18.897 1.00 87.12 92 ALA A CA 1
ATOM 752 C C . ALA A 1 92 ? 12.157 -8.745 -20.222 1.00 87.12 92 ALA A C 1
ATOM 754 O O . ALA A 1 92 ? 12.725 -8.505 -21.285 1.00 87.12 92 ALA A O 1
ATOM 755 N N . ARG A 1 93 ? 10.971 -9.371 -20.170 1.00 89.81 93 ARG A N 1
ATOM 756 C CA . ARG A 1 93 ? 10.220 -9.744 -21.375 1.00 89.81 93 ARG A CA 1
ATOM 757 C C . ARG A 1 93 ? 9.744 -8.510 -22.142 1.00 89.81 93 ARG A C 1
ATOM 759 O O . ARG A 1 93 ? 9.950 -8.463 -23.345 1.00 89.81 93 ARG A O 1
ATOM 766 N N . GLN A 1 94 ? 9.169 -7.519 -21.458 1.00 88.50 94 GLN A N 1
ATOM 767 C CA . GLN A 1 94 ? 8.752 -6.261 -22.087 1.00 88.50 94 GLN A CA 1
ATOM 768 C C . GLN A 1 94 ? 9.928 -5.511 -22.713 1.00 88.50 94 GLN A C 1
ATOM 770 O O . GLN A 1 94 ? 9.815 -5.054 -23.843 1.00 88.50 94 GLN A O 1
ATOM 775 N N . ASP A 1 95 ? 11.061 -5.424 -22.016 1.00 85.19 95 ASP A N 1
ATOM 776 C CA . ASP A 1 95 ? 12.265 -4.771 -22.531 1.00 85.19 95 ASP A CA 1
ATOM 777 C C . ASP A 1 95 ? 12.785 -5.512 -23.782 1.00 85.19 95 ASP A C 1
ATOM 779 O O . ASP A 1 95 ? 13.113 -4.881 -24.785 1.00 85.19 95 ASP A O 1
ATOM 783 N N . ALA A 1 96 ? 12.801 -6.851 -23.768 1.00 85.75 96 ALA A N 1
ATOM 784 C CA . ALA A 1 96 ? 13.198 -7.659 -24.924 1.00 85.75 96 ALA A CA 1
ATOM 785 C C . ALA A 1 96 ? 12.225 -7.528 -26.110 1.00 85.75 96 ALA A C 1
ATOM 787 O O . ALA A 1 96 ? 12.665 -7.433 -27.253 1.00 85.75 96 ALA A O 1
ATOM 788 N N . GLU A 1 97 ? 10.916 -7.505 -25.851 1.00 88.56 97 GLU A N 1
ATOM 789 C CA . GLU A 1 97 ? 9.881 -7.281 -26.867 1.00 88.56 97 GLU A CA 1
ATOM 790 C C . GLU A 1 97 ? 9.987 -5.873 -27.470 1.00 88.56 97 GLU A C 1
ATOM 792 O O . GLU A 1 97 ? 9.917 -5.735 -28.688 1.00 88.56 97 GLU A O 1
ATOM 797 N N . ALA A 1 98 ? 10.239 -4.844 -26.655 1.00 86.69 98 ALA A N 1
ATOM 798 C CA . ALA A 1 98 ? 10.435 -3.472 -27.123 1.00 86.69 98 ALA A CA 1
ATOM 799 C C . ALA A 1 98 ? 11.700 -3.333 -27.985 1.00 86.69 98 ALA A C 1
ATOM 801 O O . ALA A 1 98 ? 11.678 -2.642 -29.004 1.00 86.69 98 ALA A O 1
ATOM 802 N N . ILE A 1 99 ? 12.784 -4.028 -27.622 1.00 85.25 99 ILE A N 1
ATOM 803 C CA . ILE A 1 99 ? 14.001 -4.101 -28.442 1.00 85.25 99 ILE A CA 1
ATOM 804 C C . ILE A 1 99 ? 13.724 -4.817 -29.769 1.00 85.25 99 ILE A C 1
ATOM 806 O O . ILE A 1 99 ? 14.080 -4.313 -30.832 1.00 85.25 99 ILE A O 1
ATOM 810 N N . ALA A 1 100 ? 13.060 -5.975 -29.730 1.00 84.69 100 ALA A N 1
ATOM 811 C CA . ALA A 1 100 ? 12.747 -6.753 -30.928 1.00 84.69 100 ALA A CA 1
ATOM 812 C C . ALA A 1 100 ? 11.764 -6.030 -31.867 1.00 84.69 100 ALA A C 1
ATOM 814 O O . ALA A 1 100 ? 11.876 -6.150 -33.085 1.00 84.69 100 ALA A O 1
ATOM 815 N N . GLY A 1 101 ? 10.820 -5.270 -31.307 1.00 84.94 101 GLY A N 1
ATOM 816 C CA . GLY A 1 101 ? 9.860 -4.448 -32.045 1.00 84.94 101 GLY A CA 1
ATOM 817 C C . GLY A 1 101 ? 10.427 -3.122 -32.561 1.00 84.94 101 GLY A C 1
ATOM 818 O O . GLY A 1 101 ? 9.735 -2.421 -33.293 1.00 84.94 101 GLY A O 1
ATOM 819 N N . GLY A 1 102 ? 11.666 -2.770 -32.199 1.00 79.31 102 GLY A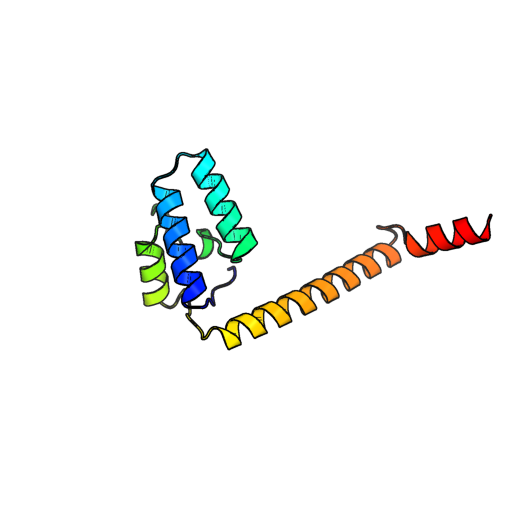 N 1
ATOM 820 C CA . GLY A 1 102 ? 12.300 -1.503 -32.578 1.00 79.31 102 GLY A CA 1
ATOM 821 C C . GLY A 1 102 ? 11.766 -0.274 -31.830 1.00 79.31 102 GLY A C 1
ATOM 822 O O . GLY A 1 102 ? 12.083 0.851 -32.207 1.00 79.31 102 GLY A O 1
ATOM 823 N N . GLU A 1 103 ? 10.971 -0.467 -30.775 1.00 80.06 103 GLU A N 1
ATOM 824 C CA . GLU A 1 103 ? 10.462 0.606 -29.910 1.00 80.06 103 GLU A CA 1
ATOM 825 C C . GLU A 1 103 ? 11.511 1.075 -28.890 1.00 80.06 103 GLU A C 1
ATOM 827 O O . GLU A 1 103 ? 11.450 2.206 -28.405 1.00 80.06 103 GLU A O 1
ATOM 832 N N . ALA A 1 104 ? 12.491 0.223 -28.577 1.00 76.62 104 ALA A N 1
ATOM 833 C CA . ALA A 1 104 ? 13.605 0.536 -27.694 1.00 76.62 104 ALA A CA 1
ATOM 834 C C . ALA A 1 104 ? 14.946 0.133 -28.322 1.00 76.62 104 ALA A C 1
ATOM 836 O O . ALA A 1 104 ? 15.074 -0.910 -28.956 1.00 76.62 104 ALA A O 1
ATOM 837 N N . THR A 1 105 ? 15.975 0.952 -28.114 1.00 75.06 105 THR A N 1
ATOM 838 C CA . THR A 1 105 ? 17.337 0.639 -28.555 1.00 75.06 105 THR A CA 1
ATOM 839 C C . THR A 1 105 ? 17.986 -0.350 -27.589 1.00 75.06 105 THR A C 1
ATOM 841 O O . THR A 1 105 ? 17.995 -0.121 -26.376 1.00 75.06 105 THR A O 1
ATOM 844 N N . ASP A 1 106 ? 18.589 -1.417 -28.120 1.00 79.75 106 ASP A N 1
ATOM 845 C CA . ASP A 1 106 ? 19.460 -2.302 -27.343 1.00 79.75 106 ASP A CA 1
ATOM 846 C C . ASP A 1 106 ? 20.764 -1.573 -26.998 1.00 79.75 106 ASP A C 1
ATOM 848 O O . ASP A 1 106 ? 21.770 -1.640 -27.705 1.00 79.75 106 ASP A O 1
ATOM 852 N N . TRP A 1 107 ? 20.728 -0.818 -25.905 1.00 74.81 107 TRP A N 1
ATOM 853 C CA . TRP A 1 107 ? 21.854 -0.021 -25.433 1.00 74.81 107 TRP A CA 1
ATOM 854 C C . TRP A 1 107 ? 23.090 -0.870 -25.106 1.00 74.81 107 TRP A C 1
ATOM 856 O O . TRP A 1 107 ? 24.192 -0.330 -25.111 1.00 74.81 107 TRP A O 1
ATOM 866 N N . ARG A 1 108 ? 22.948 -2.183 -24.851 1.00 70.62 108 ARG A N 1
ATOM 867 C CA . ARG A 1 108 ? 24.101 -3.073 -24.633 1.00 70.62 108 ARG A CA 1
ATOM 868 C C . ARG A 1 108 ? 24.841 -3.335 -25.932 1.00 70.62 108 ARG A C 1
ATOM 870 O O . ARG A 1 108 ? 26.050 -3.148 -25.966 1.00 70.62 108 ARG A O 1
ATOM 877 N N . LYS A 1 109 ? 24.118 -3.677 -27.001 1.00 75.94 109 LYS A N 1
ATOM 878 C CA . LYS A 1 109 ? 24.712 -3.793 -28.340 1.00 75.94 109 LYS A CA 1
ATOM 879 C C . LYS A 1 109 ? 25.303 -2.475 -28.823 1.00 75.94 109 LYS A C 1
ATOM 881 O O . LYS A 1 109 ? 26.413 -2.467 -29.335 1.00 75.94 109 LYS A O 1
ATOM 886 N N . ALA A 1 110 ? 24.596 -1.364 -28.613 1.00 75.88 110 ALA A N 1
ATOM 887 C CA . ALA A 1 110 ? 25.086 -0.047 -29.017 1.00 75.88 110 ALA A CA 1
ATOM 888 C C . ALA A 1 110 ? 26.391 0.348 -28.294 1.00 75.88 110 ALA A C 1
ATOM 890 O O . ALA A 1 110 ? 27.251 0.989 -28.891 1.00 75.88 110 ALA A O 1
ATOM 891 N N . MET A 1 111 ? 26.559 -0.046 -27.025 1.00 75.88 111 MET A N 1
ATOM 892 C CA . MET A 1 111 ? 27.810 0.148 -26.280 1.00 75.88 111 MET A CA 1
ATOM 893 C C . MET A 1 111 ? 28.933 -0.778 -26.763 1.00 75.88 111 MET A C 1
ATOM 895 O O . MET A 1 111 ? 30.061 -0.325 -26.917 1.00 75.88 111 MET A O 1
ATOM 899 N N . GLU A 1 112 ? 28.634 -2.049 -27.036 1.00 80.50 112 GLU A N 1
ATOM 900 C CA . GLU A 1 112 ? 29.609 -3.032 -27.532 1.00 80.50 112 GLU A CA 1
ATOM 901 C C . GLU A 1 112 ? 30.134 -2.656 -28.933 1.00 80.50 112 GLU A C 1
ATOM 903 O O . GLU A 1 112 ? 31.332 -2.734 -29.199 1.00 80.50 112 GLU A O 1
ATOM 908 N N . GLU A 1 113 ? 29.263 -2.143 -29.809 1.00 79.31 113 GLU A N 1
ATOM 909 C CA . GLU A 1 113 ? 29.647 -1.580 -31.111 1.00 79.31 113 GLU A CA 1
ATOM 910 C C . GLU A 1 113 ? 30.503 -0.314 -30.987 1.00 79.31 113 GLU A C 1
ATOM 912 O O . GLU A 1 113 ? 31.350 -0.070 -31.848 1.00 79.31 113 GLU A O 1
ATOM 917 N N . TRP A 1 114 ? 30.289 0.499 -29.948 1.00 79.31 114 TRP A N 1
ATOM 918 C CA . TRP A 1 114 ? 31.079 1.704 -29.698 1.00 79.31 114 TRP A CA 1
ATOM 919 C C . TRP A 1 114 ? 32.478 1.367 -29.170 1.00 79.31 114 TRP A C 1
ATOM 921 O O . TRP A 1 114 ? 33.458 1.938 -29.645 1.00 79.31 114 TRP A O 1
ATOM 931 N N . GLU A 1 115 ? 32.592 0.398 -28.258 1.00 78.06 115 GLU A N 1
ATOM 932 C CA . GLU A 1 115 ? 33.886 -0.094 -27.766 1.00 78.06 115 GLU A CA 1
ATOM 933 C C . GLU A 1 115 ? 34.686 -0.819 -28.859 1.00 78.06 115 GLU A C 1
ATOM 935 O O . GLU A 1 115 ? 35.898 -0.655 -28.928 1.00 78.06 115 GLU A O 1
ATOM 940 N N . ALA A 1 116 ? 34.027 -1.559 -29.759 1.00 77.81 116 ALA A N 1
ATOM 941 C CA . ALA A 1 116 ? 34.682 -2.213 -30.899 1.00 77.81 116 ALA A CA 1
ATOM 942 C C . ALA A 1 116 ? 35.146 -1.239 -32.003 1.00 77.81 116 ALA A C 1
ATOM 944 O O . ALA A 1 116 ? 35.920 -1.625 -32.880 1.00 77.81 116 ALA A O 1
ATOM 945 N N . GLN A 1 117 ? 34.652 0.003 -31.990 1.00 71.12 117 GLN A N 1
ATOM 946 C CA . GLN A 1 117 ? 35.056 1.073 -32.907 1.00 71.12 117 GLN A CA 1
ATOM 947 C C . GLN A 1 117 ? 36.186 1.959 -32.350 1.00 71.12 117 GLN A C 1
ATOM 949 O O . GLN A 1 117 ? 36.657 2.837 -33.079 1.00 71.12 117 GLN A O 1
ATOM 954 N N . SER A 1 118 ? 36.614 1.751 -31.098 1.00 54.94 118 SER A N 1
ATOM 955 C CA . SER A 1 118 ? 37.716 2.482 -30.453 1.00 54.94 118 SER A CA 1
ATOM 956 C C . SER A 1 118 ? 39.029 1.706 -30.464 1.00 54.94 118 SER A C 1
ATOM 958 O O . SER A 1 118 ? 40.063 2.405 -30.344 1.00 54.94 118 SER A O 1
#